Protein AF-A0A9D6V5B1-F1 (afdb_monomer)

Structure (mmCIF, N/CA/C/O backbone):
data_AF-A0A9D6V5B1-F1
#
_entry.id   AF-A0A9D6V5B1-F1
#
loop_
_atom_site.group_PDB
_atom_site.id
_atom_site.type_symbol
_atom_site.label_atom_id
_atom_site.label_alt_id
_atom_site.label_comp_id
_atom_site.label_asym_id
_atom_site.label_entity_id
_atom_site.label_seq_id
_atom_site.pdbx_PDB_ins_code
_atom_site.Cartn_x
_atom_site.Cartn_y
_atom_site.Cartn_z
_atom_site.occupancy
_atom_site.B_iso_or_equiv
_atom_site.auth_seq_id
_atom_site.auth_comp_id
_atom_site.auth_asym_id
_atom_site.auth_atom_id
_atom_site.pdbx_PDB_model_num
ATOM 1 N N . MET A 1 1 ? -5.424 -14.253 86.455 1.00 41.53 1 MET A N 1
ATOM 2 C CA . MET A 1 1 ? -6.140 -13.146 85.785 1.00 41.53 1 MET A CA 1
ATOM 3 C C . MET A 1 1 ? -5.483 -12.958 84.431 1.00 41.53 1 MET A C 1
ATOM 5 O O . MET A 1 1 ? -4.284 -13.166 84.348 1.00 41.53 1 MET A O 1
ATOM 9 N N . LEU A 1 2 ? -6.292 -12.757 83.393 1.00 42.88 2 LEU A N 1
ATOM 10 C CA . LEU A 1 2 ? -5.938 -12.905 81.980 1.00 42.88 2 LEU A CA 1
ATOM 11 C C . LEU A 1 2 ? -5.105 -11.732 81.442 1.00 42.88 2 LEU A C 1
ATOM 13 O O . LEU A 1 2 ? -5.554 -10.595 81.550 1.00 42.88 2 LEU A O 1
ATOM 17 N N . ASP A 1 3 ? -3.992 -12.032 80.770 1.00 43.97 3 ASP A N 1
ATOM 18 C CA . ASP A 1 3 ? -3.303 -11.104 79.869 1.00 43.97 3 ASP A CA 1
ATOM 19 C C . ASP A 1 3 ? -3.719 -11.431 78.425 1.00 43.97 3 ASP A C 1
ATOM 21 O O . ASP A 1 3 ? -3.344 -12.456 77.858 1.00 43.97 3 ASP A O 1
ATOM 25 N N . ASN A 1 4 ? -4.577 -10.580 77.863 1.00 41.88 4 ASN A N 1
ATOM 26 C CA . ASN A 1 4 ? -5.125 -10.681 76.512 1.00 41.88 4 ASN A CA 1
ATOM 27 C C . ASN A 1 4 ? -4.256 -9.854 75.548 1.00 41.88 4 ASN A C 1
ATOM 29 O O . ASN A 1 4 ? -4.369 -8.629 75.527 1.00 41.88 4 ASN A O 1
ATOM 33 N N . GLN A 1 5 ? -3.393 -10.503 74.761 1.00 48.22 5 GLN A N 1
ATOM 34 C CA . GLN A 1 5 ? -2.730 -9.876 73.610 1.00 48.22 5 GLN A CA 1
ATOM 35 C C . GLN A 1 5 ? -3.603 -10.061 72.354 1.00 48.22 5 GLN A C 1
ATOM 37 O O . GLN A 1 5 ? -3.963 -11.200 72.050 1.00 48.22 5 GLN A O 1
ATOM 42 N N . PRO A 1 6 ? -3.968 -8.995 71.613 1.00 50.56 6 PRO A N 1
ATOM 43 C CA . PRO A 1 6 ? -4.702 -9.142 70.362 1.00 50.56 6 PRO A CA 1
ATOM 44 C C . PRO A 1 6 ? -3.760 -9.651 69.262 1.00 50.56 6 PRO A C 1
ATOM 46 O O . PRO A 1 6 ? -2.689 -9.090 69.045 1.00 50.56 6 PRO A O 1
ATOM 49 N N . GLY A 1 7 ? -4.163 -10.732 68.591 1.00 45.03 7 GLY A N 1
ATOM 50 C CA . GLY A 1 7 ? -3.429 -11.322 67.475 1.00 45.03 7 GLY A CA 1
ATOM 51 C C . GLY A 1 7 ? -3.444 -10.435 66.229 1.00 45.03 7 GLY A C 1
ATOM 52 O O . GLY A 1 7 ? -4.485 -9.899 65.849 1.00 45.03 7 GLY A O 1
ATOM 53 N N . GLU A 1 8 ? -2.284 -10.318 65.582 1.00 51.91 8 GLU A N 1
ATOM 54 C CA . GLU A 1 8 ? -2.156 -9.837 64.207 1.00 51.91 8 GLU A CA 1
ATOM 55 C C . GLU A 1 8 ? -2.972 -10.741 63.273 1.00 51.91 8 GLU A C 1
ATOM 57 O O . GLU A 1 8 ? -2.716 -11.939 63.137 1.00 51.91 8 GLU A O 1
ATOM 62 N N . THR A 1 9 ? -3.996 -10.168 62.648 1.00 47.19 9 THR A N 1
ATOM 63 C CA . THR A 1 9 ? -4.808 -10.829 61.624 1.00 47.19 9 THR A CA 1
ATOM 64 C C . THR A 1 9 ? -3.970 -11.082 60.360 1.00 47.19 9 THR A C 1
ATOM 66 O O . THR A 1 9 ? -3.395 -10.126 59.840 1.00 47.19 9 THR A O 1
ATOM 69 N N . PRO A 1 10 ? -3.948 -12.304 59.793 1.00 50.22 10 PRO A N 1
ATOM 70 C CA . PRO A 1 10 ? -3.158 -12.655 58.601 1.00 50.22 10 PRO A CA 1
ATOM 71 C C . PRO A 1 10 ? -3.760 -12.158 57.265 1.00 50.22 10 PRO A C 1
ATOM 73 O O . PRO A 1 10 ? -3.336 -12.578 56.193 1.00 50.22 10 PRO A O 1
ATOM 76 N N . ASP A 1 11 ? -4.746 -11.262 57.315 1.00 51.34 11 ASP A N 1
ATOM 77 C CA . ASP A 1 11 ? -5.624 -10.887 56.194 1.00 51.34 11 ASP A CA 1
ATOM 78 C C . ASP A 1 11 ? -5.025 -9.837 55.229 1.00 51.34 11 ASP A C 1
ATOM 80 O O . ASP A 1 11 ? -5.626 -9.523 54.203 1.00 51.34 11 ASP A O 1
ATOM 84 N N . SER A 1 12 ? -3.862 -9.245 55.541 1.00 53.81 12 SER A N 1
ATOM 85 C CA . SER A 1 12 ? -3.312 -8.140 54.732 1.00 53.81 12 SER A CA 1
ATOM 86 C C . SER A 1 12 ? -2.488 -8.596 53.527 1.00 53.81 12 SER A C 1
ATOM 88 O O . SER A 1 12 ? -2.495 -7.907 52.515 1.00 53.81 12 SER A O 1
ATOM 90 N N . LYS A 1 13 ? -1.818 -9.758 53.597 1.00 51.75 13 LYS A N 1
ATOM 91 C CA . LYS A 1 13 ? -0.908 -10.214 52.528 1.00 51.75 13 LYS A CA 1
ATOM 92 C C . LYS A 1 13 ? -1.620 -10.699 51.265 1.00 51.75 13 LYS A C 1
ATOM 94 O O . LYS A 1 13 ? -1.087 -10.549 50.181 1.00 51.75 13 LYS A O 1
ATOM 99 N N . LEU A 1 14 ? -2.836 -11.233 51.391 1.00 53.09 14 LEU A N 1
ATOM 100 C CA . LEU A 1 14 ? -3.603 -11.745 50.245 1.00 53.09 14 LEU A CA 1
ATOM 101 C C . LEU A 1 14 ? -4.154 -10.624 49.345 1.00 53.09 14 LEU A C 1
ATOM 103 O O . LEU A 1 14 ? -4.397 -10.849 48.167 1.00 53.09 14 LEU A O 1
ATOM 107 N N . LYS A 1 15 ? -4.326 -9.408 49.883 1.00 54.44 15 LYS A N 1
ATOM 108 C CA . LYS A 1 15 ? -4.893 -8.263 49.148 1.00 54.44 15 LYS A CA 1
ATOM 109 C C . LYS A 1 15 ? -3.856 -7.477 48.349 1.00 54.44 15 LYS A C 1
ATOM 111 O O . LYS A 1 15 ? -4.253 -6.720 47.467 1.00 54.44 15 LYS A O 1
ATOM 116 N N . GLU A 1 16 ? -2.575 -7.600 48.688 1.00 55.06 16 GLU A N 1
ATOM 117 C CA . GLU A 1 16 ? -1.473 -6.954 47.962 1.00 55.06 16 GLU A CA 1
ATOM 118 C C . GLU A 1 16 ? -1.139 -7.739 46.688 1.00 55.06 16 GLU A C 1
ATOM 120 O O . GLU A 1 16 ? -1.143 -7.138 45.618 1.00 55.06 16 GLU A O 1
ATOM 125 N N . ASP A 1 17 ? -1.021 -9.072 46.773 1.00 57.88 17 ASP A N 1
ATOM 126 C CA . ASP A 1 17 ? -0.786 -9.940 45.606 1.00 57.88 17 ASP A CA 1
ATOM 127 C C . ASP A 1 17 ? -1.911 -9.826 44.550 1.00 57.88 17 ASP A C 1
ATOM 129 O O . ASP A 1 17 ? -1.635 -9.724 43.359 1.00 57.88 17 ASP A O 1
ATOM 133 N N . GLU A 1 18 ? -3.190 -9.772 44.957 1.00 58.88 18 GLU A N 1
ATOM 134 C CA . GLU A 1 18 ? -4.316 -9.574 44.018 1.00 58.88 18 GLU A CA 1
ATOM 135 C C . GLU A 1 18 ? -4.332 -8.175 43.379 1.00 58.88 18 GLU A C 1
ATOM 137 O O . GLU A 1 18 ? -4.744 -8.021 42.226 1.00 58.88 18 GLU A O 1
ATOM 142 N N . GLN A 1 19 ? -3.905 -7.140 44.110 1.00 60.06 19 GLN A N 1
ATOM 143 C CA . GLN A 1 19 ? -3.814 -5.784 43.564 1.00 60.06 19 GLN A CA 1
ATOM 144 C C . GLN A 1 19 ? -2.655 -5.661 42.581 1.00 60.06 19 GLN A C 1
ATOM 146 O O . GLN A 1 19 ? -2.828 -5.011 41.549 1.00 60.06 19 GLN A O 1
ATOM 151 N N . GLU A 1 20 ? -1.512 -6.290 42.862 1.00 63.44 20 GLU A N 1
ATOM 152 C CA . GLU A 1 20 ? -0.379 -6.376 41.939 1.00 63.44 20 GLU A CA 1
ATOM 153 C C . GLU A 1 20 ? -0.753 -7.178 40.685 1.00 63.44 20 GLU A C 1
ATOM 155 O O . GLU A 1 20 ? -0.528 -6.700 39.578 1.00 63.44 20 GLU A O 1
ATOM 160 N N . ASP A 1 21 ? -1.435 -8.318 40.807 1.00 73.25 21 ASP A N 1
ATOM 161 C CA . ASP A 1 21 ? -1.851 -9.124 39.648 1.00 73.25 21 ASP A CA 1
ATOM 162 C C . ASP A 1 21 ? -2.891 -8.390 38.775 1.00 73.25 21 ASP A C 1
ATOM 164 O O . ASP A 1 21 ? -2.767 -8.334 37.548 1.00 73.25 21 ASP A O 1
ATOM 168 N N . PHE A 1 22 ? -3.866 -7.705 39.389 1.00 70.56 22 PHE A N 1
ATOM 169 C CA . PHE A 1 22 ? -4.843 -6.892 38.656 1.00 70.56 22 PHE A CA 1
ATOM 170 C C . PHE A 1 22 ? -4.211 -5.658 38.000 1.00 70.56 22 PHE A C 1
ATOM 172 O O . PHE A 1 22 ? -4.556 -5.325 36.865 1.00 70.56 22 PHE A O 1
ATOM 179 N N . SER A 1 23 ? -3.281 -4.979 38.677 1.00 76.50 23 SER A N 1
ATOM 180 C CA . SER A 1 23 ? -2.573 -3.829 38.098 1.00 76.50 23 SER A CA 1
ATOM 181 C C . SER A 1 23 ? -1.635 -4.248 36.967 1.00 76.50 23 SER A C 1
ATOM 183 O O . SER A 1 23 ? -1.619 -3.581 35.935 1.00 76.50 23 SER A O 1
ATOM 185 N N . THR A 1 24 ? -0.976 -5.403 37.076 1.00 75.94 24 THR A N 1
ATOM 186 C CA . THR A 1 24 ? -0.129 -5.963 36.011 1.00 75.94 24 THR A CA 1
ATOM 187 C C . THR A 1 24 ? -0.957 -6.366 34.785 1.00 75.94 24 THR A C 1
ATOM 189 O O . THR A 1 24 ? -0.597 -6.044 33.651 1.00 75.94 24 THR A O 1
ATOM 192 N N . LEU A 1 25 ? -2.113 -7.012 34.983 1.00 70.06 25 LEU A N 1
ATOM 193 C CA . LEU A 1 25 ? -3.043 -7.350 33.897 1.00 70.06 25 LEU A CA 1
ATOM 194 C C . LEU A 1 25 ? -3.677 -6.102 33.261 1.00 70.06 25 LEU A C 1
ATOM 196 O O . LEU A 1 25 ? -3.891 -6.058 32.046 1.00 70.06 25 LEU A O 1
ATOM 200 N N . PHE A 1 26 ? -3.953 -5.068 34.055 1.00 72.44 26 PHE A N 1
ATOM 201 C CA . PHE A 1 26 ? -4.485 -3.798 33.568 1.00 72.44 26 PHE A CA 1
ATOM 202 C C . PHE A 1 26 ? -3.445 -2.994 32.775 1.00 72.44 26 PHE A C 1
ATOM 204 O O . PHE A 1 26 ? -3.769 -2.472 31.708 1.00 72.44 26 PHE A O 1
ATOM 211 N N . GLU A 1 27 ? -2.189 -2.943 33.224 1.00 65.75 27 GLU A N 1
ATOM 212 C CA . GLU A 1 27 ? -1.080 -2.345 32.469 1.00 65.75 27 GLU A CA 1
ATOM 213 C C . GLU A 1 27 ? -0.785 -3.113 31.178 1.00 65.75 27 GLU A C 1
ATOM 215 O O . GLU A 1 27 ? -0.569 -2.493 30.136 1.00 65.75 27 GLU A O 1
ATOM 220 N N . ALA A 1 28 ? -0.846 -4.448 31.198 1.00 61.66 28 ALA A N 1
ATOM 221 C CA . ALA A 1 28 ? -0.722 -5.264 29.991 1.00 61.66 28 ALA A CA 1
ATOM 222 C C . ALA A 1 28 ? -1.862 -4.988 28.991 1.00 61.66 28 ALA A C 1
ATOM 224 O O . ALA A 1 28 ? -1.616 -4.878 27.790 1.00 61.66 28 ALA A O 1
ATOM 225 N N . SER A 1 29 ? -3.094 -4.803 29.479 1.00 59.50 29 SER A N 1
ATOM 226 C CA . SER A 1 29 ? -4.245 -4.401 28.660 1.00 59.50 29 SER A CA 1
ATOM 227 C C . SER A 1 29 ? -4.068 -3.001 28.058 1.00 59.50 29 SER A C 1
ATOM 229 O O . SER A 1 29 ? -4.308 -2.812 26.865 1.00 59.50 29 SER A O 1
ATOM 231 N N . GLN A 1 30 ? -3.575 -2.026 28.832 1.00 55.38 30 GLN A N 1
ATOM 232 C CA . GLN A 1 30 ? -3.288 -0.685 28.310 1.00 55.38 30 GLN A CA 1
ATOM 233 C C . GLN A 1 30 ? -2.153 -0.682 27.280 1.00 55.38 30 GLN A C 1
ATOM 235 O O . GLN A 1 30 ? -2.270 -0.006 26.262 1.00 55.38 30 GLN A O 1
ATOM 240 N N . ASN A 1 31 ? -1.094 -1.470 27.484 1.00 51.44 31 ASN A N 1
ATOM 241 C CA . ASN A 1 31 ? 0.010 -1.571 26.523 1.00 51.44 31 ASN A CA 1
ATOM 242 C C . ASN A 1 31 ? -0.412 -2.219 25.195 1.00 51.44 31 ASN A C 1
ATOM 244 O O . ASN A 1 31 ? 0.118 -1.860 24.148 1.00 51.44 31 ASN A O 1
ATOM 248 N N . LEU A 1 32 ? -1.383 -3.139 25.213 1.00 50.66 32 LEU A N 1
ATOM 249 C CA . LEU A 1 32 ? -1.976 -3.693 23.989 1.00 50.66 32 LEU A CA 1
ATOM 250 C C . LEU A 1 32 ? -2.847 -2.660 23.249 1.00 50.66 32 LEU A C 1
ATOM 252 O O . LEU A 1 32 ? -2.900 -2.667 22.019 1.00 50.66 32 LEU A O 1
ATOM 256 N N . GLN A 1 33 ? -3.503 -1.752 23.980 1.00 48.88 33 GLN A N 1
ATOM 257 C CA . GLN A 1 33 ? -4.325 -0.678 23.404 1.00 48.88 33 GLN A CA 1
ATOM 258 C C . GLN A 1 33 ? -3.496 0.482 22.837 1.00 48.88 33 GLN A C 1
ATOM 260 O O . GLN A 1 33 ? -3.961 1.190 21.944 1.00 48.88 33 GLN A O 1
ATOM 265 N N . ASP A 1 34 ? -2.257 0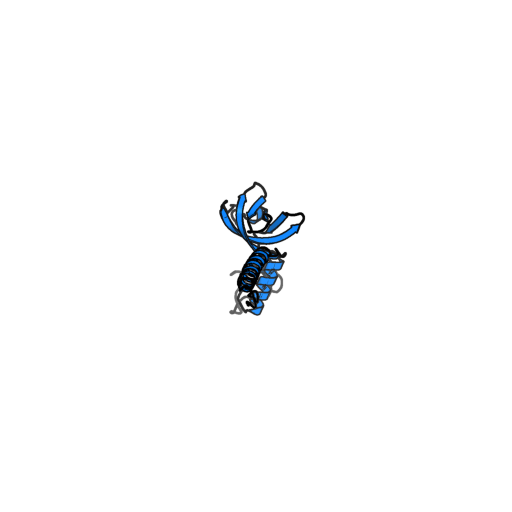.645 23.295 1.00 44.50 34 ASP A N 1
ATOM 266 C CA . ASP A 1 34 ? -1.310 1.655 22.821 1.00 44.50 34 ASP A CA 1
ATOM 267 C C . ASP A 1 34 ? -0.453 1.126 21.657 1.00 44.50 34 ASP A C 1
ATOM 269 O O . ASP A 1 34 ? 0.757 1.363 21.567 1.00 44.50 34 ASP A O 1
ATOM 273 N N . THR A 1 35 ? -1.087 0.443 20.696 1.00 50.47 35 THR A N 1
ATOM 274 C CA . THR A 1 35 ? -0.503 0.311 19.357 1.00 50.47 35 THR A CA 1
ATOM 275 C C . THR A 1 35 ? -0.488 1.713 18.758 1.00 50.47 35 THR A C 1
ATOM 277 O O . THR A 1 35 ? -1.406 2.113 18.045 1.00 50.47 35 THR A O 1
ATOM 280 N N . ARG A 1 36 ? 0.512 2.524 19.128 1.00 55.44 36 ARG A N 1
ATOM 281 C CA . ARG A 1 36 ? 0.699 3.871 18.598 1.00 55.44 36 ARG A CA 1
ATOM 282 C C . ARG A 1 36 ? 0.781 3.731 17.096 1.00 55.44 36 ARG A C 1
ATOM 284 O O . ARG A 1 36 ? 1.789 3.271 16.567 1.00 55.44 36 ARG A O 1
ATOM 291 N N . ILE A 1 37 ? -0.302 4.121 16.441 1.00 63.06 37 ILE A N 1
ATOM 292 C CA . ILE A 1 37 ? -0.429 4.191 14.996 1.00 63.06 37 ILE A CA 1
ATOM 293 C C . ILE A 1 37 ? 0.592 5.229 14.532 1.00 63.06 37 ILE A C 1
ATOM 295 O O . ILE A 1 37 ? 0.350 6.438 14.535 1.00 63.06 37 ILE A O 1
ATOM 299 N N . GLN A 1 38 ? 1.796 4.747 14.243 1.00 65.25 38 GLN A N 1
ATOM 300 C CA . GLN A 1 38 ? 2.897 5.540 13.733 1.00 65.25 38 GLN A CA 1
ATOM 301 C C . GLN A 1 38 ? 2.675 5.754 12.239 1.00 65.25 38 GLN A C 1
ATOM 303 O O . GLN A 1 38 ? 2.179 4.871 11.535 1.00 65.25 38 GLN A O 1
ATOM 308 N N . ARG A 1 39 ? 3.037 6.942 11.744 1.00 67.75 39 ARG A N 1
ATOM 309 C CA . ARG A 1 39 ? 3.031 7.187 10.298 1.00 67.75 39 ARG A CA 1
ATOM 310 C C . ARG A 1 39 ? 3.938 6.179 9.600 1.00 67.75 39 ARG A C 1
ATOM 312 O O . ARG A 1 39 ? 4.918 5.722 10.183 1.00 67.75 39 ARG A O 1
ATOM 319 N N . ASP A 1 40 ? 3.557 5.828 8.381 1.00 67.81 40 ASP A N 1
ATOM 320 C CA . ASP A 1 40 ? 4.229 4.872 7.503 1.00 67.81 40 ASP A CA 1
ATOM 321 C C . ASP A 1 40 ? 4.291 3.429 8.029 1.00 67.81 40 ASP A C 1
ATOM 323 O O . ASP A 1 40 ? 4.871 2.555 7.388 1.00 67.81 40 ASP A O 1
ATOM 327 N N . SER A 1 41 ? 3.629 3.134 9.152 1.00 72.25 41 SER A N 1
ATOM 328 C CA . SER A 1 41 ? 3.498 1.763 9.641 1.00 72.25 41 SER A CA 1
ATOM 329 C C . SER A 1 41 ? 2.451 0.991 8.845 1.00 72.25 41 SER A C 1
ATOM 331 O O . SER A 1 41 ? 1.401 1.533 8.484 1.00 72.25 41 SER A O 1
ATOM 333 N N . LYS A 1 42 ? 2.741 -0.289 8.590 1.00 80.81 42 LYS A N 1
ATOM 334 C CA . LYS A 1 42 ? 1.783 -1.247 8.033 1.00 80.81 42 LYS A CA 1
ATOM 335 C C . LYS A 1 42 ? 0.826 -1.690 9.137 1.00 80.81 42 LYS A C 1
ATOM 337 O O . LYS A 1 42 ? 1.275 -2.100 10.204 1.00 80.81 42 LYS A O 1
ATOM 342 N N . ILE A 1 43 ? -0.469 -1.628 8.864 1.00 82.62 43 ILE A N 1
ATOM 343 C CA . ILE A 1 43 ? -1.541 -2.022 9.775 1.00 82.62 43 ILE A CA 1
ATOM 344 C C . ILE A 1 43 ? -2.475 -2.982 9.046 1.00 82.62 43 ILE A C 1
ATOM 346 O O . ILE A 1 43 ? -2.723 -2.835 7.849 1.00 82.62 43 ILE A O 1
ATOM 350 N N . GLU A 1 44 ? -2.973 -3.977 9.766 1.00 84.69 44 GLU A N 1
ATOM 351 C CA . GLU A 1 44 ? -4.013 -4.879 9.283 1.00 84.69 44 GLU A CA 1
ATOM 352 C C . GLU A 1 44 ? -5.358 -4.445 9.853 1.00 84.69 44 GLU A C 1
ATOM 354 O O . GLU A 1 44 ? -5.461 -4.087 11.025 1.00 84.69 44 GLU A O 1
ATOM 359 N N . GLY A 1 45 ? -6.382 -4.454 9.010 1.00 87.94 45 GLY A N 1
ATOM 360 C CA . GLY A 1 45 ? -7.727 -4.089 9.412 1.00 87.94 45 GLY A CA 1
ATOM 361 C C . GLY A 1 45 ? -8.789 -4.784 8.579 1.00 87.94 45 GLY A C 1
ATOM 362 O O . GLY A 1 45 ? -8.498 -5.395 7.554 1.00 87.94 45 GLY A O 1
ATOM 363 N N . THR A 1 46 ? -10.033 -4.701 9.030 1.00 89.12 46 THR A N 1
ATOM 364 C CA . THR A 1 46 ? -11.189 -5.319 8.378 1.00 89.12 46 THR A CA 1
ATOM 365 C C . THR A 1 46 ? -12.054 -4.250 7.735 1.00 89.12 46 THR A C 1
ATOM 367 O O . THR A 1 46 ? -12.375 -3.242 8.361 1.00 89.12 46 THR A O 1
ATOM 370 N N . VAL A 1 47 ? -12.456 -4.450 6.483 1.00 90.44 47 VAL A N 1
ATOM 371 C CA . VAL A 1 47 ? -13.325 -3.505 5.774 1.00 90.44 47 VAL A CA 1
ATOM 372 C C . VAL A 1 47 ? -14.699 -3.479 6.443 1.00 90.44 47 VAL A C 1
ATOM 374 O O . VAL A 1 47 ? -15.430 -4.465 6.397 1.00 90.44 47 VAL A O 1
ATOM 377 N N . VAL A 1 48 ? -15.080 -2.345 7.029 1.00 90.75 48 VAL A N 1
ATOM 378 C CA . VAL A 1 48 ? -16.393 -2.171 7.67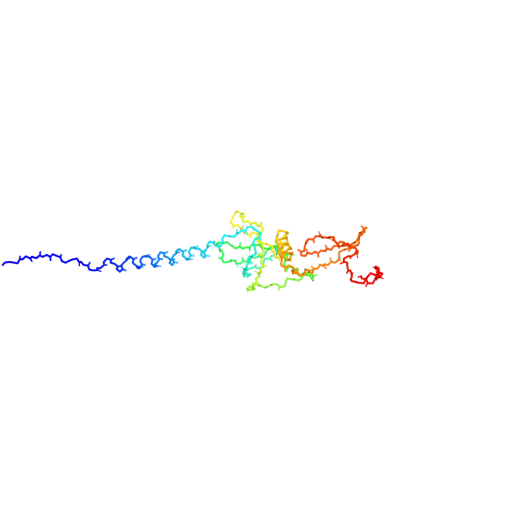5 1.00 90.75 48 VAL A CA 1
ATOM 379 C C . VAL A 1 48 ? -17.432 -1.600 6.719 1.00 90.75 48 VAL A C 1
ATOM 381 O O . VAL A 1 48 ? -18.608 -1.951 6.796 1.00 90.75 48 VAL A O 1
ATOM 384 N N . SER A 1 49 ? -17.015 -0.741 5.789 1.00 89.81 49 SER A N 1
ATOM 385 C CA . SER A 1 49 ? -17.920 -0.109 4.833 1.00 89.81 49 SER A CA 1
ATOM 386 C C . SER A 1 49 ? -17.184 0.340 3.576 1.00 89.81 49 SER A C 1
ATOM 388 O O . SER A 1 49 ? -16.046 0.802 3.634 1.00 89.81 49 SER A O 1
ATOM 390 N N . ILE A 1 50 ? -17.849 0.228 2.427 1.00 88.81 50 ILE A N 1
ATOM 391 C CA . ILE A 1 50 ? -17.334 0.657 1.124 1.00 88.81 50 ILE A CA 1
ATOM 392 C C . ILE A 1 50 ? -18.272 1.741 0.590 1.00 88.81 50 ILE A C 1
ATOM 394 O O . ILE A 1 50 ? -19.402 1.458 0.192 1.00 88.81 50 ILE A O 1
ATOM 398 N N . GLY A 1 51 ? -17.800 2.984 0.579 1.00 87.25 51 GLY A N 1
ATOM 399 C CA . GLY A 1 51 ? -18.485 4.122 -0.024 1.00 87.25 51 GLY A CA 1
ATOM 400 C C . GLY A 1 51 ? -18.193 4.285 -1.520 1.00 87.25 51 GLY A C 1
ATOM 401 O O . GLY A 1 51 ? -17.568 3.444 -2.177 1.00 87.25 51 GLY A O 1
ATOM 402 N N . SER A 1 52 ? -18.659 5.404 -2.081 1.00 84.12 52 SER A N 1
ATOM 403 C CA . SER A 1 52 ? -18.397 5.788 -3.475 1.00 84.12 52 SER A CA 1
ATOM 404 C C . SER A 1 52 ? -16.950 6.228 -3.698 1.00 84.12 52 SER A C 1
ATOM 406 O O . SER A 1 52 ? -16.351 5.821 -4.685 1.00 84.12 52 SER A O 1
ATOM 408 N N . GLU A 1 53 ? -16.388 7.005 -2.770 1.00 84.56 53 GLU A N 1
ATOM 409 C CA . GLU A 1 53 ? -15.019 7.544 -2.862 1.00 84.56 53 GLU A CA 1
ATOM 410 C C . GLU A 1 53 ? -14.081 6.984 -1.784 1.00 84.56 53 GLU A C 1
ATOM 412 O O . GLU A 1 53 ? -12.882 6.847 -2.017 1.00 84.56 53 GLU A O 1
ATOM 417 N N . TRP A 1 54 ? -14.628 6.601 -0.628 1.00 87.06 54 TRP A N 1
ATOM 418 C CA . TRP A 1 54 ? -13.865 6.180 0.547 1.00 87.06 54 TRP A CA 1
ATOM 419 C C . TRP A 1 54 ? -14.275 4.788 1.015 1.00 87.06 54 TRP A C 1
ATOM 421 O O . TRP A 1 54 ? -15.453 4.431 0.979 1.00 87.06 54 TRP A O 1
ATOM 431 N N . VAL A 1 55 ? -13.301 4.016 1.478 1.00 88.44 55 VAL A N 1
ATOM 432 C CA . VAL A 1 55 ? -13.473 2.717 2.126 1.00 88.44 55 VAL A CA 1
ATOM 433 C C . VAL A 1 55 ? -13.029 2.843 3.573 1.00 88.44 55 VAL A C 1
ATOM 435 O O . VAL A 1 55 ? -11.917 3.291 3.842 1.00 88.44 55 VAL A O 1
ATOM 438 N N . PHE A 1 56 ? -13.903 2.449 4.491 1.00 89.75 56 PHE A N 1
ATOM 439 C CA . PHE A 1 56 ? -13.647 2.474 5.922 1.00 89.75 56 PHE A CA 1
ATOM 440 C C . PHE A 1 56 ? -13.177 1.099 6.383 1.00 89.75 56 PHE A C 1
ATOM 442 O O . PHE A 1 56 ? -13.774 0.070 6.044 1.00 89.75 56 PHE A O 1
ATOM 449 N N . VAL A 1 57 ? -12.099 1.091 7.154 1.00 89.31 57 VAL A N 1
ATOM 450 C CA . VAL A 1 57 ? -11.421 -0.102 7.647 1.00 89.31 57 VAL A CA 1
ATOM 451 C C . VAL A 1 57 ? -11.254 0.023 9.154 1.00 89.31 57 VAL A C 1
ATOM 453 O O . VAL A 1 57 ? -10.665 0.985 9.645 1.00 89.31 57 VAL A O 1
ATOM 456 N N . ASP A 1 58 ? -11.752 -0.963 9.889 1.00 88.69 58 ASP A N 1
ATOM 457 C CA . ASP A 1 58 ? -11.479 -1.096 11.313 1.00 88.69 58 ASP A CA 1
ATOM 458 C C . ASP A 1 58 ? -10.089 -1.699 11.509 1.00 88.69 58 ASP A C 1
ATOM 460 O O . ASP A 1 58 ? -9.800 -2.798 11.045 1.00 88.69 58 ASP A O 1
ATOM 464 N N . ILE A 1 59 ? -9.228 -0.960 12.194 1.00 84.56 59 ILE A N 1
ATOM 465 C CA . ILE A 1 59 ? -7.836 -1.320 12.467 1.00 84.56 59 ILE A CA 1
ATOM 466 C C . ILE A 1 59 ? -7.605 -1.698 13.939 1.00 84.56 59 ILE A C 1
ATOM 468 O O . ILE A 1 59 ? -6.469 -1.689 14.409 1.00 84.56 59 ILE A O 1
ATOM 472 N N . GLY A 1 60 ? -8.674 -1.970 14.698 1.00 76.88 60 GLY A N 1
ATOM 473 C CA . GLY A 1 60 ? -8.599 -2.316 16.122 1.00 76.88 60 GLY A CA 1
ATOM 474 C C . GLY A 1 60 ? -8.214 -1.141 17.029 1.00 76.88 60 GLY A C 1
ATOM 475 O O . GLY A 1 60 ? -7.909 -1.333 18.205 1.00 76.88 60 GLY A O 1
ATOM 476 N N . GLY A 1 61 ? -8.202 0.077 16.481 1.00 74.50 61 GLY A N 1
ATOM 477 C CA . GLY A 1 61 ? -7.916 1.313 17.198 1.00 74.50 61 GLY A CA 1
ATOM 478 C C . GLY A 1 61 ? -9.182 2.040 17.652 1.00 74.50 61 GLY A C 1
ATOM 479 O O . GLY A 1 61 ? -10.307 1.609 17.434 1.00 74.50 61 GLY A O 1
ATOM 480 N N . LYS A 1 62 ? -9.001 3.219 18.256 1.00 74.12 62 LYS A N 1
ATOM 481 C CA . LYS A 1 62 ? -10.113 4.088 18.691 1.00 74.12 62 LYS A CA 1
ATOM 482 C C . LYS A 1 62 ? -10.843 4.782 17.528 1.00 74.12 62 LYS A C 1
ATOM 484 O O . LYS A 1 62 ? -11.859 5.439 17.739 1.00 74.12 62 LYS A O 1
ATOM 489 N N . THR A 1 63 ? -10.278 4.690 16.331 1.00 78.88 63 THR A N 1
ATOM 490 C CA . THR A 1 63 ? -10.661 5.442 15.142 1.00 78.88 63 THR A CA 1
ATOM 491 C C . THR A 1 63 ? -10.555 4.526 13.933 1.00 78.88 63 THR A C 1
ATOM 493 O O . THR A 1 63 ? -9.587 3.776 13.810 1.00 78.88 63 THR A O 1
ATOM 496 N N . GLU A 1 64 ? -11.531 4.621 13.037 1.00 84.31 64 GLU A N 1
ATOM 497 C CA . GLU A 1 64 ? -11.532 3.908 11.764 1.00 84.31 64 GLU A CA 1
ATOM 498 C C . GLU A 1 64 ? -10.527 4.524 10.780 1.00 84.31 64 GLU A C 1
ATOM 500 O O . GLU A 1 64 ? -10.298 5.737 10.743 1.00 84.31 64 GLU A O 1
ATOM 505 N N . GLY A 1 65 ? -9.920 3.671 9.964 1.00 87.25 65 GLY A N 1
ATOM 506 C CA . GLY A 1 65 ? -9.081 4.083 8.854 1.00 87.25 65 GLY A CA 1
ATOM 507 C C . GLY A 1 65 ? -9.902 4.342 7.597 1.00 87.25 65 GLY A C 1
ATOM 508 O O . GLY A 1 65 ? -10.754 3.537 7.238 1.00 87.25 65 GLY A O 1
ATOM 509 N N . ALA A 1 66 ? -9.623 5.434 6.895 1.00 88.25 66 ALA A N 1
ATOM 510 C CA . ALA A 1 66 ? -10.201 5.744 5.595 1.00 88.25 66 ALA A CA 1
ATOM 511 C C . ALA A 1 66 ? -9.167 5.499 4.491 1.00 88.25 66 ALA A C 1
ATOM 513 O O . ALA A 1 66 ? -8.057 6.026 4.553 1.00 88.25 66 ALA A O 1
ATOM 514 N N . ILE A 1 67 ? -9.535 4.728 3.470 1.00 87.94 67 ILE A N 1
ATOM 515 C CA . ILE A 1 67 ? -8.734 4.472 2.268 1.00 87.94 67 ILE A CA 1
ATOM 516 C C . ILE A 1 67 ? -9.488 5.011 1.055 1.00 87.94 67 ILE A C 1
ATOM 518 O O . ILE A 1 67 ? -10.691 4.788 0.918 1.00 87.94 67 ILE A O 1
ATOM 522 N N . ALA A 1 68 ? -8.796 5.697 0.146 1.00 86.38 68 ALA A N 1
ATOM 523 C CA . ALA A 1 68 ? -9.393 6.107 -1.120 1.00 86.38 68 ALA A CA 1
ATOM 524 C C . ALA A 1 68 ? -9.730 4.870 -1.967 1.00 86.38 68 ALA A C 1
ATOM 526 O O . ALA A 1 68 ? -8.871 4.024 -2.225 1.00 86.38 68 ALA A O 1
ATOM 527 N N . ARG A 1 69 ? -10.976 4.770 -2.440 1.00 84.38 69 ARG A N 1
ATOM 528 C CA . ARG A 1 69 ? -11.460 3.624 -3.228 1.00 84.38 69 ARG A CA 1
ATOM 529 C C . ARG A 1 69 ? -10.584 3.354 -4.451 1.00 84.38 69 ARG A C 1
ATOM 531 O O . ARG A 1 69 ? -10.340 2.200 -4.781 1.00 84.38 69 ARG A O 1
ATOM 538 N N . GLU A 1 70 ? -10.089 4.411 -5.086 1.00 79.81 70 GLU A N 1
ATOM 539 C CA . GLU A 1 70 ? -9.212 4.369 -6.263 1.00 79.81 70 GLU A CA 1
ATOM 540 C C . GLU A 1 70 ? -7.898 3.612 -6.022 1.00 79.81 70 GLU A C 1
ATOM 542 O O . GLU A 1 70 ? -7.292 3.085 -6.957 1.00 79.81 70 GLU A O 1
ATOM 547 N N . GLU A 1 71 ? -7.438 3.530 -4.774 1.00 76.19 71 GLU A N 1
ATOM 548 C CA . GLU A 1 71 ? -6.232 2.780 -4.428 1.00 76.19 71 GLU A CA 1
ATOM 549 C C . GLU A 1 71 ? -6.463 1.278 -4.308 1.00 76.19 71 GLU A C 1
ATOM 551 O O . GLU A 1 71 ? -5.506 0.513 -4.403 1.00 76.19 71 GLU A O 1
ATOM 556 N N . LEU A 1 72 ? -7.718 0.876 -4.123 1.00 77.06 72 LEU A N 1
ATOM 557 C CA . LEU A 1 72 ? -8.153 -0.505 -3.922 1.00 77.06 72 LEU A CA 1
ATOM 558 C C . LEU A 1 72 ? -8.680 -1.140 -5.215 1.00 77.06 72 LEU A C 1
ATOM 560 O O . LEU A 1 72 ? -9.107 -2.295 -5.212 1.00 77.06 72 LEU A O 1
ATOM 564 N N . LEU A 1 73 ? -8.667 -0.381 -6.313 1.00 77.56 73 LEU A N 1
ATOM 565 C CA . LEU A 1 73 ? -8.962 -0.886 -7.645 1.00 77.56 73 LEU A CA 1
ATOM 566 C C . LEU A 1 73 ? -7.763 -1.680 -8.165 1.00 77.56 73 LEU A C 1
ATOM 568 O O . LEU A 1 73 ? -6.622 -1.210 -8.128 1.00 77.56 73 LEU A O 1
ATOM 572 N N . ASP A 1 74 ? -8.031 -2.872 -8.687 1.00 70.00 74 ASP A N 1
ATOM 573 C CA . ASP A 1 74 ? -7.024 -3.662 -9.391 1.00 70.00 74 ASP A CA 1
ATOM 574 C C . ASP A 1 74 ? -6.718 -3.052 -10.778 1.00 70.00 74 ASP A C 1
ATOM 576 O O . ASP A 1 74 ? -7.385 -2.124 -11.241 1.00 70.00 74 ASP A O 1
ATOM 580 N N . LYS A 1 75 ? -5.728 -3.592 -11.497 1.00 65.44 75 LYS A N 1
ATOM 581 C CA . LYS A 1 75 ? -5.339 -3.192 -12.863 1.00 65.44 75 LYS A CA 1
ATOM 582 C C . LY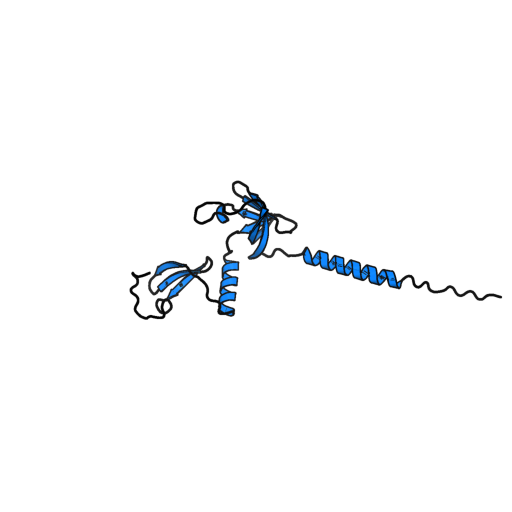S A 1 75 ? -6.497 -3.224 -13.867 1.00 65.44 75 LYS A C 1
ATOM 584 O O . LYS A 1 75 ? -6.422 -2.552 -14.891 1.00 65.44 75 LYS A O 1
ATOM 589 N N . ALA A 1 76 ? -7.546 -3.996 -13.581 1.00 65.06 76 ALA A N 1
ATOM 590 C CA . ALA A 1 76 ? -8.769 -4.073 -14.377 1.00 65.06 76 ALA A CA 1
ATOM 591 C C . ALA A 1 76 ? -9.815 -2.990 -14.031 1.00 65.06 76 ALA A C 1
ATOM 593 O O . ALA A 1 76 ? -10.843 -2.916 -14.694 1.00 65.06 76 ALA A O 1
ATOM 594 N N . GLY A 1 77 ? -9.574 -2.157 -13.012 1.00 68.44 77 GLY A N 1
ATOM 595 C CA . GLY A 1 77 ? -10.529 -1.155 -12.525 1.00 68.44 77 GLY A CA 1
ATOM 596 C C . GLY A 1 77 ? -11.625 -1.721 -11.618 1.00 68.44 77 GLY A C 1
ATOM 597 O O . GLY A 1 77 ? -12.548 -0.996 -11.256 1.00 68.44 77 GLY A O 1
ATOM 598 N N . GLU A 1 78 ? -11.524 -2.994 -11.238 1.00 73.62 78 GLU A N 1
ATOM 599 C CA . GLU A 1 78 ? -12.481 -3.668 -10.364 1.00 73.62 78 GLU A CA 1
ATOM 600 C C . GLU A 1 78 ? -12.027 -3.602 -8.904 1.00 73.62 78 GLU A C 1
ATOM 602 O O . GLU A 1 78 ? -10.841 -3.746 -8.592 1.00 73.62 78 GLU A O 1
ATOM 607 N N . LEU A 1 79 ? -12.981 -3.396 -7.995 1.00 76.19 79 LEU A N 1
ATOM 608 C CA . LEU A 1 79 ? -12.721 -3.411 -6.559 1.00 76.19 79 LEU A CA 1
ATOM 609 C C . LEU A 1 79 ? -12.645 -4.872 -6.091 1.00 76.19 79 LEU A C 1
ATOM 611 O O . LEU A 1 79 ? -13.664 -5.556 -6.015 1.00 76.19 79 LEU A O 1
ATOM 615 N N . ALA A 1 80 ? -11.441 -5.350 -5.778 1.00 72.38 80 ALA A N 1
ATOM 616 C CA . ALA A 1 80 ? -11.214 -6.747 -5.396 1.00 72.38 80 ALA A CA 1
ATOM 617 C C . ALA A 1 80 ? -11.621 -7.078 -3.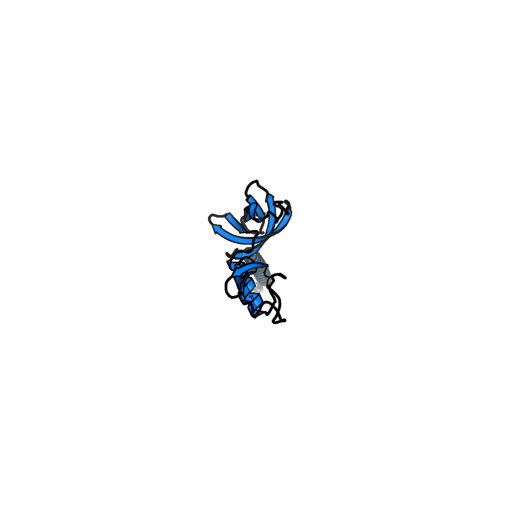944 1.00 72.38 80 ALA A C 1
ATOM 619 O O . ALA A 1 80 ? -11.516 -8.231 -3.533 1.00 72.38 80 ALA A O 1
ATOM 620 N N . ILE A 1 81 ? -12.079 -6.084 -3.176 1.00 78.88 81 ILE A N 1
ATOM 621 C CA . ILE A 1 81 ? -12.396 -6.203 -1.748 1.00 78.88 81 ILE A CA 1
ATOM 622 C C . ILE A 1 81 ? -13.897 -6.094 -1.471 1.00 78.88 81 ILE A C 1
ATOM 624 O O . ILE A 1 81 ? -14.631 -5.375 -2.157 1.00 78.88 81 ILE A O 1
ATOM 628 N N . LYS A 1 82 ? -14.352 -6.774 -0.421 1.00 84.12 82 LYS A N 1
ATOM 629 C CA . LYS A 1 82 ? -15.724 -6.714 0.090 1.00 84.12 82 LYS A CA 1
ATOM 630 C C . LYS A 1 82 ? -15.742 -6.294 1.555 1.00 84.12 82 LYS A C 1
ATOM 632 O O . LYS A 1 82 ? -14.741 -6.358 2.261 1.00 84.12 82 LYS A O 1
ATOM 637 N N . VAL A 1 83 ? -16.914 -5.861 2.017 1.00 89.38 83 VAL A N 1
ATOM 638 C CA . VAL A 1 83 ? -17.149 -5.621 3.447 1.00 89.38 83 VAL A CA 1
ATOM 639 C C . VAL A 1 83 ? -16.949 -6.936 4.204 1.00 89.38 83 VAL A C 1
ATOM 641 O O . VAL A 1 83 ? -17.531 -7.954 3.829 1.00 89.38 83 VAL A O 1
ATOM 644 N N . GLY A 1 84 ? -16.131 -6.903 5.252 1.00 86.88 84 GLY A N 1
ATOM 645 C CA . GLY A 1 84 ? -15.719 -8.058 6.045 1.00 86.88 84 GLY A CA 1
ATOM 646 C C . GLY A 1 84 ? -14.368 -8.661 5.651 1.00 86.88 84 GLY A C 1
ATOM 647 O O . GLY A 1 84 ? -13.871 -9.509 6.389 1.00 86.88 84 GLY A O 1
ATOM 648 N N . ASP A 1 85 ? -13.755 -8.233 4.544 1.00 84.75 85 ASP A N 1
ATOM 649 C CA . ASP A 1 85 ? -12.427 -8.720 4.163 1.00 84.75 85 ASP A CA 1
ATOM 650 C C . ASP A 1 85 ? -11.327 -8.057 5.000 1.00 84.75 85 ASP A C 1
ATOM 652 O O . ASP A 1 85 ? -11.398 -6.870 5.333 1.00 84.75 85 ASP A O 1
ATOM 656 N N . ALA A 1 86 ? -10.283 -8.828 5.305 1.00 82.69 86 ALA A N 1
ATOM 657 C CA . ALA A 1 86 ? -9.070 -8.318 5.928 1.00 82.69 86 ALA A CA 1
ATOM 658 C C . ALA A 1 86 ? -8.150 -7.698 4.867 1.00 82.69 86 ALA A C 1
ATOM 660 O O . ALA A 1 86 ? -7.851 -8.316 3.843 1.00 82.69 86 ALA A O 1
ATOM 661 N N . ILE A 1 87 ? -7.672 -6.485 5.127 1.00 83.75 87 ILE A N 1
ATOM 662 C CA . ILE A 1 87 ? -6.760 -5.739 4.269 1.00 83.75 87 ILE A CA 1
ATOM 663 C C . ILE A 1 87 ? -5.584 -5.200 5.080 1.00 83.75 87 ILE A C 1
ATOM 665 O O . ILE A 1 87 ? -5.738 -4.711 6.198 1.00 83.75 87 ILE A O 1
ATOM 669 N N . SER A 1 88 ? -4.388 -5.262 4.497 1.00 82.31 88 SER A N 1
ATOM 670 C CA . SER A 1 88 ? -3.241 -4.518 5.009 1.00 82.31 88 SER A CA 1
ATOM 671 C C . SER A 1 88 ? -3.150 -3.151 4.336 1.00 82.31 88 SER A C 1
ATOM 673 O O . SER A 1 88 ? -3.140 -3.072 3.109 1.00 82.31 88 SER A O 1
ATOM 675 N N . ALA A 1 89 ? -3.006 -2.091 5.122 1.00 84.44 89 ALA A N 1
ATOM 676 C CA . ALA A 1 89 ? -2.844 -0.727 4.634 1.00 84.44 89 ALA A CA 1
ATOM 677 C C . ALA A 1 89 ? -1.755 0.020 5.418 1.00 84.44 89 ALA A C 1
ATOM 679 O O . ALA A 1 89 ? -1.348 -0.393 6.503 1.00 84.44 89 ALA A O 1
ATOM 680 N N . TYR A 1 90 ? -1.265 1.122 4.861 1.00 82.88 90 TYR A N 1
ATOM 681 C CA . TYR A 1 90 ? -0.208 1.937 5.458 1.00 82.88 90 TYR A CA 1
ATOM 682 C C . TYR A 1 90 ? -0.752 3.263 5.976 1.00 82.88 90 TYR A C 1
ATOM 684 O O . TYR A 1 90 ? -1.567 3.905 5.315 1.00 82.88 90 TYR A O 1
ATOM 692 N N . VAL A 1 91 ? -0.271 3.708 7.135 1.00 83.06 91 VAL A N 1
ATOM 693 C CA . VAL A 1 91 ? -0.697 4.975 7.746 1.00 83.06 91 VAL A CA 1
ATOM 694 C C . VAL A 1 91 ? -0.066 6.163 7.030 1.00 83.06 91 VAL A C 1
ATOM 696 O O . VAL A 1 91 ? 1.120 6.435 7.189 1.00 83.06 91 VAL A O 1
ATOM 699 N N . VAL A 1 92 ? -0.866 6.945 6.313 1.00 80.75 92 VAL A N 1
ATOM 700 C CA . VAL A 1 92 ? -0.410 8.182 5.657 1.00 80.75 92 VAL A CA 1
ATOM 701 C C . VAL A 1 92 ? -0.516 9.372 6.608 1.00 80.75 92 VAL A C 1
ATOM 703 O O . VAL A 1 92 ? 0.376 10.221 6.692 1.00 80.75 92 VAL A O 1
ATOM 706 N N . SER A 1 93 ? -1.624 9.470 7.343 1.00 79.44 93 SER A N 1
ATOM 707 C CA . SER A 1 93 ? -1.861 10.587 8.256 1.00 79.44 93 SER A CA 1
ATOM 708 C C . SER A 1 93 ? -2.802 10.220 9.388 1.00 79.44 93 SER A C 1
ATOM 710 O O . SER A 1 93 ? -3.726 9.443 9.208 1.00 79.44 93 SER A O 1
ATOM 712 N N . THR A 1 94 ? -2.590 10.841 10.543 1.00 76.81 94 THR A N 1
ATOM 713 C CA . THR A 1 94 ? -3.398 10.676 11.760 1.00 76.81 94 THR A CA 1
ATOM 714 C C . THR A 1 94 ? -3.848 12.051 12.261 1.00 76.81 94 THR A C 1
ATOM 716 O O . THR A 1 94 ? -3.496 12.493 13.355 1.00 76.81 94 THR A O 1
ATOM 719 N N . LYS A 1 95 ? -4.533 12.817 11.403 1.00 75.56 95 LYS A N 1
ATOM 720 C CA . LYS A 1 95 ? -4.953 14.194 11.711 1.00 75.56 95 LYS A CA 1
ATOM 721 C C . LYS A 1 95 ? -6.421 14.225 12.127 1.00 75.56 95 LYS A C 1
ATOM 723 O O . LYS A 1 95 ? -7.240 13.525 11.558 1.00 75.56 95 LYS A O 1
ATOM 728 N N . ALA A 1 96 ? -6.741 15.091 13.091 1.00 67.44 96 ALA A N 1
ATOM 729 C CA . ALA A 1 96 ? -8.115 15.454 13.459 1.00 67.44 96 ALA A CA 1
ATOM 730 C C . ALA A 1 96 ? -9.049 14.292 13.868 1.00 67.44 96 ALA A C 1
ATOM 732 O O . ALA A 1 96 ? -10.262 14.439 13.800 1.00 67.44 96 ALA A O 1
ATOM 733 N N . GLY A 1 97 ? -8.501 13.170 14.348 1.00 70.12 97 GLY A N 1
ATOM 734 C CA . GLY A 1 97 ? -9.317 12.018 14.740 1.00 70.12 97 GLY A CA 1
ATOM 735 C C . GLY A 1 97 ? -9.795 11.172 13.562 1.00 70.12 97 GLY A C 1
ATOM 736 O O . GLY A 1 97 ? -10.720 10.393 13.740 1.00 70.12 97 GLY A O 1
ATOM 737 N N . GLU A 1 98 ? -9.155 11.304 12.399 1.00 77.44 98 GLU A N 1
ATOM 738 C CA . GLU A 1 98 ? -9.308 10.421 11.245 1.00 77.44 98 GLU A CA 1
ATOM 739 C C . GLU A 1 98 ? -7.935 9.851 10.868 1.00 77.44 98 GLU A C 1
ATOM 741 O O . GLU A 1 98 ? -6.899 10.528 10.963 1.00 77.44 98 GLU A O 1
ATOM 746 N N . ILE A 1 99 ? -7.911 8.584 10.459 1.00 83.75 99 ILE A N 1
ATOM 747 C CA . ILE A 1 99 ? -6.686 7.901 10.049 1.00 83.75 99 ILE A CA 1
ATOM 748 C C . ILE A 1 99 ? -6.763 7.694 8.546 1.00 83.75 99 ILE A C 1
ATOM 750 O O . ILE A 1 99 ? -7.549 6.892 8.060 1.00 83.75 99 ILE A O 1
ATOM 754 N N . LEU A 1 100 ? -5.942 8.427 7.802 1.00 85.06 100 LEU A N 1
ATOM 755 C CA . LEU A 1 100 ? -5.814 8.226 6.369 1.00 85.06 100 LEU A CA 1
ATOM 756 C C . LEU A 1 100 ? -4.866 7.057 6.125 1.00 85.06 100 LEU A C 1
ATOM 758 O O . LEU A 1 100 ? -3.691 7.102 6.509 1.00 85.06 100 LEU A O 1
ATOM 762 N N . LEU A 1 101 ? -5.391 6.034 5.474 1.00 85.00 101 LEU A N 1
ATOM 763 C CA . LEU A 1 101 ? -4.697 4.819 5.109 1.00 85.00 101 LEU A CA 1
ATOM 764 C C . LEU A 1 101 ? -4.516 4.762 3.587 1.00 85.00 101 LEU A C 1
ATOM 766 O O . LEU A 1 101 ? -5.366 5.221 2.827 1.00 85.00 101 LEU A O 1
ATOM 770 N N . SER A 1 102 ? -3.412 4.166 3.148 1.00 79.69 102 SER A N 1
ATOM 771 C CA . SER A 1 102 ? -3.163 3.855 1.742 1.00 79.69 102 SER A CA 1
ATOM 772 C C . SER A 1 102 ? -3.138 2.345 1.545 1.00 79.69 102 SER A C 1
ATOM 774 O O . SER A 1 102 ? -2.445 1.628 2.270 1.00 79.69 102 SER A O 1
ATOM 776 N N . GLY A 1 103 ? -3.909 1.862 0.568 1.00 71.94 103 GLY A N 1
ATOM 777 C CA . GLY A 1 103 ? -3.905 0.451 0.159 1.00 71.94 103 GLY A CA 1
ATOM 778 C C . GLY A 1 103 ? -2.670 0.089 -0.670 1.00 71.94 103 GLY A C 1
ATOM 779 O O . GLY A 1 103 ? -2.368 -1.084 -0.881 1.00 71.94 103 GLY A O 1
ATOM 780 N N . LYS A 1 104 ? -1.930 1.101 -1.128 1.00 67.06 104 LYS A N 1
ATOM 781 C CA . LYS A 1 104 ? -0.654 0.951 -1.822 1.00 67.06 104 LYS A CA 1
ATOM 782 C C . LYS A 1 104 ? 0.487 1.122 -0.822 1.00 67.06 104 LYS A C 1
ATOM 784 O O . LYS A 1 104 ? 0.368 1.830 0.175 1.00 67.06 104 LYS A O 1
ATOM 789 N N . ILE A 1 105 ? 1.615 0.468 -1.095 1.00 62.25 105 ILE A N 1
ATOM 790 C CA . ILE A 1 105 ? 2.847 0.710 -0.340 1.00 62.25 105 ILE A CA 1
ATOM 791 C C . ILE A 1 105 ? 3.178 2.207 -0.446 1.00 62.25 105 ILE A C 1
ATOM 793 O O . ILE A 1 105 ? 3.301 2.739 -1.552 1.00 62.25 105 ILE A O 1
ATOM 797 N N . THR A 1 106 ? 3.306 2.890 0.696 1.00 62.34 106 THR A N 1
ATOM 798 C CA . THR A 1 106 ? 3.741 4.292 0.712 1.00 62.34 106 THR A CA 1
ATOM 799 C C . THR A 1 106 ? 5.195 4.384 0.270 1.00 62.34 106 THR A C 1
ATOM 801 O O . THR A 1 106 ? 5.988 3.475 0.497 1.00 62.34 106 THR A O 1
ATOM 804 N N . ALA A 1 107 ? 5.594 5.512 -0.322 1.00 62.84 107 ALA A N 1
ATOM 805 C CA . ALA A 1 107 ? 6.972 5.697 -0.780 1.00 62.84 107 ALA A CA 1
ATOM 806 C C . ALA A 1 107 ? 8.024 5.496 0.335 1.00 62.84 107 ALA A C 1
ATOM 808 O O . ALA A 1 107 ? 9.148 5.084 0.040 1.00 62.84 107 ALA A O 1
ATOM 809 N N . ALA A 1 108 ? 7.662 5.776 1.593 1.00 61.47 108 ALA A N 1
ATOM 810 C CA . ALA A 1 108 ? 8.494 5.516 2.765 1.00 61.47 108 ALA A CA 1
ATOM 811 C C . ALA A 1 108 ? 8.607 4.012 3.059 1.00 61.47 108 ALA A C 1
ATOM 813 O O . ALA A 1 108 ? 9.718 3.495 3.155 1.00 61.47 108 ALA A O 1
ATOM 814 N N . ALA A 1 109 ? 7.484 3.288 3.074 1.00 64.62 109 ALA A N 1
ATOM 815 C CA . ALA A 1 109 ? 7.473 1.840 3.255 1.00 64.62 109 ALA A CA 1
ATOM 816 C C . ALA A 1 109 ? 8.194 1.093 2.119 1.00 64.62 109 ALA A C 1
ATOM 818 O O . ALA A 1 109 ? 8.888 0.110 2.378 1.00 64.62 109 ALA A O 1
ATOM 819 N N . SER A 1 110 ? 8.104 1.575 0.872 1.00 69.19 110 SER A N 1
ATOM 820 C CA . SER A 1 110 ? 8.914 1.067 -0.244 1.00 69.19 110 SER A CA 1
ATOM 821 C C . SER A 1 110 ? 10.400 1.199 0.056 1.00 69.19 110 SER A C 1
ATOM 823 O O . SER A 1 110 ? 11.185 0.312 -0.259 1.00 69.19 110 SER A O 1
ATOM 825 N N . GLU A 1 111 ? 10.809 2.319 0.647 1.00 73.88 111 GLU A N 1
ATOM 826 C CA . GLU A 1 111 ? 12.209 2.577 0.948 1.00 73.88 111 GLU A CA 1
ATOM 827 C C . GLU A 1 111 ? 12.723 1.700 2.085 1.00 73.88 111 GLU A C 1
ATOM 829 O O . GLU A 1 111 ? 13.817 1.150 1.974 1.00 73.88 111 GLU A O 1
ATOM 834 N N . ASP A 1 112 ? 11.926 1.519 3.135 1.00 76.81 112 ASP A N 1
ATOM 835 C CA . ASP A 1 112 ? 12.250 0.600 4.222 1.00 76.81 112 ASP A CA 1
ATOM 836 C C . ASP A 1 112 ? 12.334 -0.845 3.719 1.00 76.81 112 ASP A C 1
ATOM 838 O O . ASP A 1 112 ? 13.304 -1.536 4.024 1.00 76.81 112 ASP A O 1
ATOM 842 N N . ALA A 1 113 ? 11.402 -1.277 2.863 1.00 74.62 113 ALA A N 1
ATOM 843 C CA . ALA A 1 113 ? 11.434 -2.600 2.244 1.00 74.62 113 ALA A CA 1
ATOM 844 C C . ALA A 1 113 ? 12.666 -2.798 1.343 1.00 74.62 113 ALA A C 1
ATOM 846 O O . ALA A 1 113 ? 13.318 -3.838 1.412 1.00 74.62 113 ALA A O 1
ATOM 847 N N . ILE A 1 114 ? 13.033 -1.796 0.535 1.00 81.75 114 ILE A N 1
ATOM 848 C CA . ILE A 1 114 ? 14.245 -1.842 -0.300 1.00 81.75 114 ILE A CA 1
ATOM 849 C C . ILE A 1 114 ? 15.505 -1.878 0.577 1.00 81.75 114 ILE A C 1
ATOM 851 O O . ILE A 1 114 ? 16.426 -2.645 0.293 1.00 81.75 114 ILE A O 1
ATOM 855 N N . ARG A 1 115 ? 15.563 -1.083 1.655 1.00 82.06 115 ARG A N 1
ATOM 856 C CA . ARG A 1 115 ? 16.697 -1.096 2.596 1.00 82.06 115 ARG A CA 1
ATOM 857 C C . ARG A 1 115 ? 16.812 -2.433 3.320 1.00 82.06 115 ARG A C 1
ATOM 859 O O . ARG A 1 115 ? 17.927 -2.931 3.480 1.00 82.06 115 ARG A O 1
ATOM 866 N N . GLU A 1 116 ? 15.692 -3.021 3.725 1.00 82.50 116 GLU A N 1
ATOM 867 C CA . GLU A 1 116 ? 15.664 -4.344 4.344 1.00 82.50 116 GLU A CA 1
ATOM 868 C C . GLU A 1 116 ? 16.161 -5.411 3.375 1.00 82.50 116 GLU A C 1
ATOM 870 O O . GLU A 1 116 ? 17.051 -6.186 3.724 1.00 82.50 116 GLU A O 1
ATOM 875 N N . ALA A 1 117 ? 15.648 -5.415 2.144 1.00 82.00 117 ALA A N 1
ATOM 876 C CA . ALA A 1 117 ? 16.063 -6.351 1.108 1.00 82.00 117 ALA A CA 1
ATOM 877 C C . ALA A 1 117 ? 17.563 -6.227 0.800 1.00 82.00 117 ALA A C 1
ATOM 879 O O . ALA A 1 117 ? 18.266 -7.231 0.722 1.00 82.00 117 ALA A O 1
ATOM 880 N N . HIS A 1 118 ? 18.089 -5.000 0.740 1.00 83.12 118 HIS A N 1
ATOM 881 C CA . HIS A 1 118 ? 19.522 -4.760 0.575 1.00 83.12 118 HIS A CA 1
ATOM 882 C C . HIS A 1 118 ? 20.347 -5.303 1.753 1.00 83.12 118 HIS A C 1
ATOM 884 O O . HIS A 1 118 ? 21.398 -5.905 1.544 1.00 83.12 118 HIS A O 1
ATOM 890 N N . ARG A 1 119 ? 19.890 -5.116 3.000 1.00 84.50 119 ARG A N 1
ATOM 891 C CA . ARG A 1 119 ? 20.597 -5.607 4.197 1.00 84.50 119 ARG A CA 1
ATOM 892 C C . ARG A 1 119 ? 20.572 -7.131 4.310 1.00 84.50 119 ARG A C 1
ATOM 894 O O . ARG A 1 119 ? 21.548 -7.726 4.753 1.00 84.50 119 ARG A O 1
ATOM 901 N N . SER A 1 120 ? 19.455 -7.741 3.939 1.00 83.75 120 SER A N 1
ATOM 902 C CA . SER A 1 120 ? 19.229 -9.187 4.010 1.00 83.75 120 SER A CA 1
ATOM 903 C C . SER A 1 120 ? 19.712 -9.941 2.767 1.00 83.75 120 SER A C 1
ATOM 905 O O . SER A 1 120 ? 19.745 -11.169 2.778 1.00 83.75 120 SER A O 1
ATOM 907 N N . GLY A 1 121 ? 20.107 -9.229 1.707 1.00 81.62 121 GLY A N 1
ATOM 908 C CA . GLY A 1 121 ? 20.495 -9.826 0.429 1.00 81.62 121 GLY A CA 1
ATOM 909 C C . GLY A 1 121 ? 19.329 -10.497 -0.302 1.00 81.62 121 GLY A C 1
ATOM 910 O O . GLY A 1 121 ? 19.556 -11.375 -1.133 1.00 81.62 121 GLY A O 1
ATOM 911 N N . ILE A 1 122 ? 18.088 -10.120 0.018 1.00 80.75 122 ILE A N 1
ATOM 912 C CA . ILE A 1 122 ? 16.892 -10.668 -0.620 1.00 80.75 122 ILE A CA 1
ATOM 913 C C . ILE A 1 122 ? 16.748 -10.034 -2.013 1.00 80.75 122 ILE A C 1
ATOM 915 O O . ILE A 1 122 ? 16.743 -8.804 -2.122 1.00 80.75 122 ILE A O 1
ATOM 919 N N . PRO A 1 123 ? 16.621 -10.834 -3.086 1.00 77.56 123 PRO 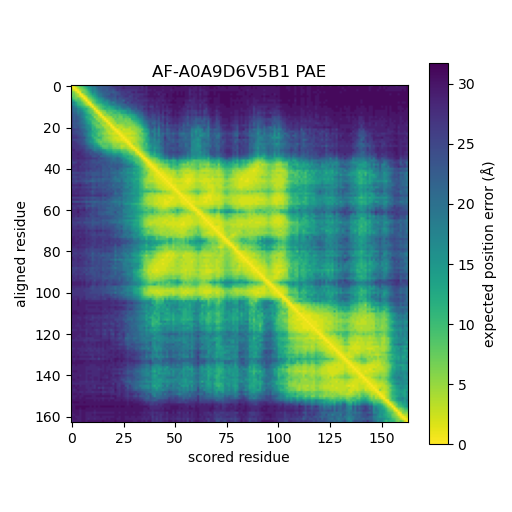A N 1
ATOM 920 C CA . PRO A 1 123 ? 16.362 -10.303 -4.417 1.00 77.56 123 PRO A CA 1
ATOM 921 C C . PRO A 1 123 ? 14.977 -9.645 -4.473 1.00 77.56 123 PRO A C 1
ATOM 923 O O . PRO A 1 123 ? 14.004 -10.177 -3.941 1.00 77.56 123 PRO A O 1
ATOM 926 N N . VAL A 1 124 ? 14.891 -8.490 -5.135 1.00 80.25 124 VAL A N 1
ATOM 927 C CA . VAL A 1 124 ? 13.645 -7.732 -5.315 1.00 80.25 124 VAL A CA 1
ATOM 928 C C . VAL A 1 124 ? 13.213 -7.749 -6.773 1.00 80.25 124 VAL A C 1
ATOM 930 O O . VAL A 1 124 ? 14.032 -7.582 -7.675 1.00 80.25 124 VAL A O 1
ATOM 933 N N . GLU A 1 125 ? 11.917 -7.924 -7.004 1.00 78.56 125 GLU A N 1
ATOM 934 C CA . GLU A 1 125 ? 11.344 -7.841 -8.344 1.00 78.56 125 GLU A CA 1
ATOM 935 C C . GLU A 1 125 ? 11.165 -6.378 -8.768 1.00 78.56 125 GLU A C 1
ATOM 937 O O . GLU A 1 125 ? 10.717 -5.525 -7.994 1.00 78.56 125 GLU A O 1
ATOM 942 N N . GLY A 1 126 ? 11.513 -6.085 -10.020 1.00 79.75 126 GLY A N 1
ATOM 943 C CA . GLY A 1 126 ? 11.377 -4.763 -10.617 1.00 79.75 126 GLY A CA 1
ATOM 944 C C . GLY A 1 126 ? 10.865 -4.856 -12.047 1.00 79.75 126 GLY A C 1
ATOM 945 O O . GLY A 1 126 ? 11.298 -5.713 -12.812 1.00 79.75 126 GLY A O 1
ATOM 946 N N . LEU A 1 127 ? 9.951 -3.961 -12.418 1.00 80.12 127 LEU A N 1
ATOM 947 C CA . LEU A 1 127 ? 9.413 -3.877 -13.776 1.00 80.12 127 LEU A CA 1
ATOM 948 C C . LEU A 1 127 ? 10.187 -2.838 -14.589 1.00 80.12 127 LEU A C 1
ATOM 950 O O . LEU A 1 127 ? 10.287 -1.687 -14.171 1.00 80.12 127 LEU A O 1
ATOM 954 N N . VAL A 1 128 ? 10.688 -3.198 -15.769 1.00 81.75 128 VAL A N 1
ATOM 955 C CA . VAL A 1 128 ? 11.307 -2.231 -16.688 1.00 81.75 128 VAL A CA 1
ATOM 956 C C . VAL A 1 128 ? 10.235 -1.276 -17.218 1.00 81.75 128 VAL A C 1
ATOM 958 O O . VAL A 1 128 ? 9.265 -1.703 -17.835 1.00 81.75 128 VAL A O 1
ATOM 961 N N . ILE A 1 129 ? 10.401 0.024 -16.960 1.00 85.62 129 ILE A N 1
ATOM 962 C CA . ILE A 1 129 ? 9.468 1.072 -17.411 1.00 85.62 129 ILE A CA 1
ATOM 963 C C . ILE A 1 129 ? 9.950 1.794 -18.673 1.00 85.62 129 ILE A C 1
ATOM 965 O O . ILE A 1 129 ? 9.162 2.476 -19.323 1.00 85.62 129 ILE A O 1
ATOM 969 N N . GLY A 1 130 ? 11.232 1.679 -19.024 1.00 82.69 130 GLY A N 1
ATOM 970 C CA . GLY A 1 130 ? 11.751 2.225 -20.276 1.00 82.69 130 GLY A CA 1
ATOM 971 C C . GLY A 1 130 ? 13.271 2.292 -20.342 1.00 82.69 130 GLY A C 1
ATOM 972 O O . GLY A 1 130 ? 13.963 2.200 -19.329 1.00 82.69 130 GLY A O 1
ATOM 973 N N . GLU A 1 131 ? 13.792 2.491 -21.547 1.00 85.19 131 GLU A N 1
ATOM 974 C CA . GLU A 1 131 ? 15.224 2.608 -21.819 1.00 85.19 131 GLU A CA 1
ATOM 975 C C . GLU A 1 131 ? 15.708 4.063 -21.672 1.00 85.19 131 GLU A C 1
ATOM 977 O O . GLU A 1 131 ? 15.023 5.016 -22.057 1.00 85.19 131 GLU A O 1
ATOM 982 N N . ARG A 1 132 ? 16.910 4.263 -21.120 1.00 84.06 132 ARG A N 1
ATOM 983 C CA . ARG A 1 132 ? 17.630 5.546 -21.152 1.00 84.06 132 ARG A CA 1
ATOM 984 C C . ARG A 1 132 ? 19.100 5.318 -21.508 1.00 84.06 132 ARG A C 1
ATOM 986 O O .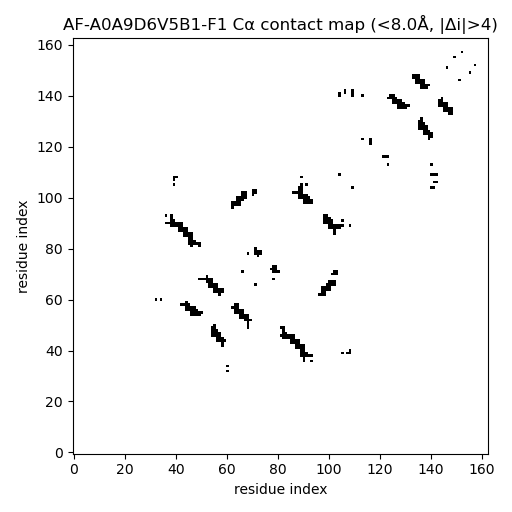 ARG A 1 132 ? 19.614 4.208 -21.466 1.00 84.06 132 ARG A O 1
ATOM 993 N N . LYS A 1 133 ? 19.820 6.391 -21.847 1.00 82.88 133 LYS A N 1
ATOM 994 C CA . LYS A 1 133 ? 21.245 6.297 -22.210 1.00 82.88 133 LYS A CA 1
ATOM 995 C C . LYS A 1 133 ? 22.054 5.652 -21.074 1.00 82.88 133 LYS A C 1
ATOM 997 O O . LYS A 1 133 ? 22.255 6.282 -20.040 1.00 82.88 133 LYS A O 1
ATOM 1002 N N . GLY A 1 134 ? 22.517 4.419 -21.294 1.00 80.94 134 GLY A N 1
ATOM 1003 C CA . GLY A 1 134 ? 23.346 3.655 -20.354 1.00 80.94 134 GLY A CA 1
ATOM 1004 C C . GLY A 1 134 ? 22.632 2.542 -19.575 1.00 80.94 134 GLY A C 1
ATOM 1005 O O . GLY A 1 134 ? 23.308 1.814 -18.849 1.00 80.94 134 GLY A O 1
ATOM 1006 N N . GLY A 1 135 ? 21.313 2.374 -19.718 1.00 86.25 135 GLY A N 1
ATOM 1007 C CA . GLY A 1 135 ? 20.579 1.282 -19.073 1.00 86.25 135 GLY A CA 1
ATOM 1008 C C . GLY A 1 135 ? 19.064 1.474 -19.079 1.00 86.25 135 GLY A C 1
ATOM 1009 O O . GLY A 1 135 ? 18.508 2.212 -19.889 1.00 86.25 135 GLY A O 1
ATOM 1010 N N . TYR A 1 136 ? 18.387 0.854 -18.124 1.00 84.50 136 TYR A N 1
ATOM 1011 C CA . TYR A 1 136 ? 16.935 0.845 -18.019 1.00 84.50 136 TYR A CA 1
ATOM 1012 C C . TYR A 1 136 ? 16.461 1.596 -16.783 1.00 84.50 136 TYR A C 1
ATOM 1014 O O . TYR A 1 136 ? 17.030 1.497 -15.697 1.00 84.50 136 TYR A O 1
ATOM 1022 N N . SER A 1 137 ? 15.378 2.347 -16.941 1.00 85.94 137 SER A N 1
ATOM 1023 C CA . SER A 1 137 ? 14.566 2.771 -15.809 1.00 85.94 137 SER A CA 1
ATOM 1024 C C . SER A 1 137 ? 13.687 1.594 -15.397 1.00 85.94 137 SER A C 1
ATOM 1026 O O . SER A 1 137 ? 12.961 1.042 -16.223 1.00 85.94 137 SER A O 1
ATOM 1028 N N . VAL A 1 138 ? 13.749 1.217 -14.127 1.00 85.19 138 VAL A N 1
ATOM 1029 C CA . VAL A 1 138 ? 12.985 0.110 -13.544 1.00 85.19 138 VAL A CA 1
ATOM 1030 C C . VAL A 1 138 ? 12.137 0.634 -12.390 1.00 85.19 138 VAL A C 1
ATOM 1032 O O . VAL A 1 138 ?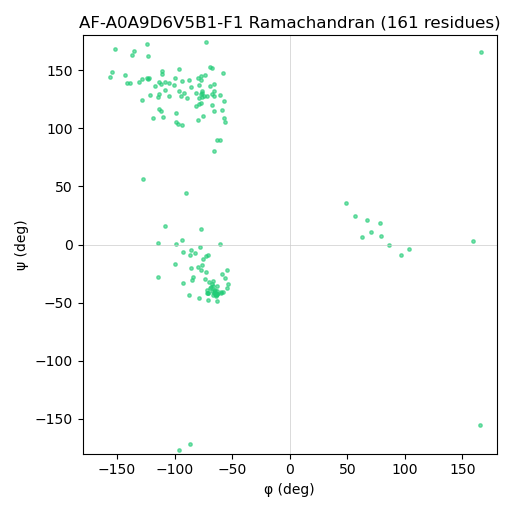 12.556 1.531 -11.667 1.00 85.19 138 VAL A O 1
ATOM 1035 N N . ASN A 1 139 ? 10.930 0.116 -12.218 1.00 82.19 139 ASN A N 1
ATOM 1036 C CA . ASN A 1 139 ? 10.083 0.381 -11.067 1.00 82.19 139 ASN A CA 1
ATOM 1037 C C . ASN A 1 139 ? 10.210 -0.784 -10.085 1.00 82.19 139 ASN A C 1
ATOM 1039 O O . ASN A 1 139 ? 9.778 -1.894 -10.390 1.00 82.19 139 ASN A O 1
ATOM 1043 N N . VAL A 1 140 ? 10.796 -0.525 -8.920 1.00 80.88 140 VAL A N 1
ATOM 1044 C CA . VAL A 1 140 ? 10.994 -1.495 -7.840 1.00 80.88 140 VAL A CA 1
ATOM 1045 C C . VAL A 1 140 ? 10.139 -1.053 -6.661 1.00 80.88 140 VAL A C 1
ATOM 1047 O O . VAL A 1 140 ? 10.343 0.034 -6.122 1.00 80.88 140 VAL A O 1
ATOM 1050 N N . LEU A 1 141 ? 9.156 -1.874 -6.279 1.00 75.69 141 LEU A N 1
ATOM 1051 C CA . LEU A 1 141 ? 8.242 -1.605 -5.157 1.00 75.69 141 LEU A CA 1
ATOM 1052 C C . LEU A 1 141 ? 7.608 -0.196 -5.179 1.00 75.69 141 LEU A C 1
ATOM 1054 O O . LEU A 1 141 ? 7.420 0.421 -4.136 1.00 75.69 141 LEU A O 1
ATOM 1058 N N . GLY A 1 142 ? 7.289 0.341 -6.363 1.00 70.69 142 GLY A N 1
ATOM 1059 C CA . GLY A 1 142 ? 6.677 1.669 -6.515 1.00 70.69 142 GLY A CA 1
ATOM 1060 C C . GLY A 1 142 ? 7.666 2.840 -6.572 1.00 70.69 142 GLY A C 1
ATOM 1061 O O . GLY A 1 142 ? 7.236 3.981 -6.744 1.00 70.69 142 GLY A O 1
ATOM 1062 N N . LYS A 1 143 ? 8.979 2.588 -6.470 1.00 75.56 143 LYS A N 1
ATOM 1063 C CA . LYS A 1 143 ? 10.028 3.586 -6.711 1.00 75.56 143 LYS A CA 1
ATOM 1064 C C . LYS A 1 143 ? 10.721 3.370 -8.049 1.00 75.56 143 LYS A C 1
ATOM 1066 O O . LYS A 1 143 ? 11.092 2.261 -8.422 1.00 75.56 143 LYS A O 1
ATOM 1071 N N . GLN A 1 144 ? 10.987 4.479 -8.730 1.0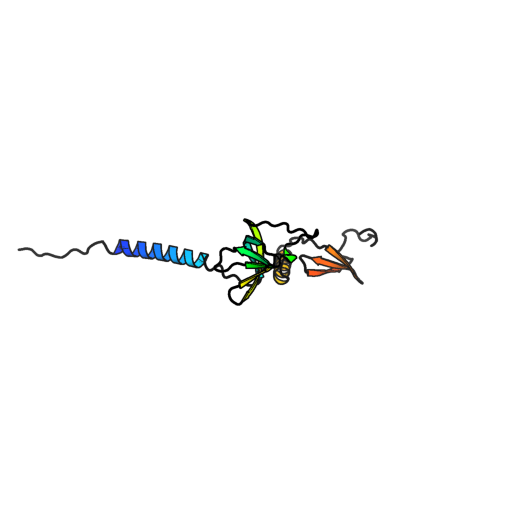0 80.06 144 GLN A N 1
ATOM 1072 C CA . GLN A 1 144 ? 11.797 4.484 -9.938 1.00 80.06 144 GLN A CA 1
ATOM 1073 C C . GLN A 1 144 ? 13.287 4.365 -9.583 1.00 80.06 144 GLN A C 1
ATOM 1075 O O . GLN A 1 144 ? 13.839 5.205 -8.874 1.00 80.06 144 GLN A O 1
ATOM 1080 N N . ALA A 1 145 ? 13.931 3.333 -10.110 1.00 84.50 145 ALA A N 1
ATOM 1081 C CA . ALA A 1 145 ? 15.352 3.051 -10.003 1.00 84.50 145 ALA A CA 1
ATOM 1082 C C . ALA A 1 145 ? 15.980 2.904 -11.400 1.00 84.50 145 ALA A C 1
ATOM 1084 O O . ALA A 1 145 ? 15.295 2.927 -12.427 1.00 84.50 145 ALA A O 1
ATOM 1085 N N . PHE A 1 146 ? 17.306 2.793 -11.440 1.00 86.56 146 PHE A N 1
ATOM 1086 C CA . PHE A 1 146 ? 18.080 2.651 -12.670 1.00 86.56 146 PHE A CA 1
ATOM 1087 C C . PHE A 1 146 ? 18.893 1.358 -12.629 1.00 86.56 146 PHE A C 1
ATOM 1089 O O . PHE A 1 146 ? 19.627 1.127 -11.670 1.00 86.56 146 PHE A O 1
ATOM 1096 N N . CYS A 1 147 ? 18.775 0.546 -13.677 1.00 83.62 147 CYS A N 1
ATOM 1097 C CA . CYS A 1 147 ? 19.553 -0.669 -13.876 1.00 83.62 147 CYS A CA 1
ATOM 1098 C C . CYS A 1 147 ? 20.508 -0.473 -15.070 1.00 83.62 147 CYS A C 1
ATOM 1100 O O . CYS A 1 147 ? 20.029 -0.289 -16.192 1.00 83.62 147 CYS A O 1
ATOM 1102 N N . PRO A 1 148 ? 21.839 -0.466 -14.874 1.00 86.38 148 PRO A N 1
ATOM 1103 C CA . PRO A 1 148 ? 22.790 -0.328 -15.973 1.00 86.38 148 PRO A CA 1
ATOM 1104 C C . PRO A 1 148 ? 22.812 -1.577 -16.864 1.00 86.38 148 PRO A C 1
ATOM 1106 O O . PRO A 1 148 ? 22.597 -2.693 -16.398 1.00 86.38 148 PRO A O 1
ATOM 1109 N N . TYR A 1 149 ? 23.169 -1.399 -18.140 1.00 82.62 149 TYR A N 1
ATOM 1110 C CA . TYR A 1 149 ? 23.267 -2.503 -19.108 1.00 82.62 149 TYR A CA 1
ATOM 1111 C C . TYR A 1 149 ? 24.166 -3.657 -18.655 1.00 82.62 149 TYR A C 1
ATOM 1113 O O . TYR A 1 149 ? 23.887 -4.811 -18.946 1.00 82.62 149 TYR A O 1
ATOM 1121 N N . SER A 1 150 ? 25.238 -3.363 -17.924 1.00 77.75 150 SER A N 1
ATOM 1122 C CA . SER A 1 150 ? 26.164 -4.383 -17.430 1.00 77.75 150 SER A CA 1
ATOM 1123 C C . SER A 1 150 ? 25.596 -5.260 -16.307 1.00 77.75 150 SER A C 1
ATOM 1125 O O . SER A 1 150 ? 26.255 -6.220 -15.923 1.00 77.75 150 SER A O 1
ATOM 1127 N N . GLN A 1 151 ? 24.427 -4.923 -15.751 1.00 74.56 151 GLN A N 1
ATOM 1128 C CA . GLN A 1 151 ? 23.794 -5.635 -14.634 1.00 74.56 151 GLN A CA 1
ATOM 1129 C C . GLN A 1 151 ? 22.467 -6.309 -15.014 1.00 74.56 151 GLN A C 1
ATOM 1131 O O . GLN A 1 151 ? 21.840 -6.905 -14.143 1.00 74.56 151 GLN A O 1
ATOM 1136 N N . ILE A 1 152 ? 22.028 -6.221 -16.278 1.00 70.44 152 ILE A N 1
ATOM 1137 C CA . ILE A 1 152 ? 20.750 -6.811 -16.708 1.00 70.44 152 ILE A CA 1
ATOM 1138 C C . ILE A 1 152 ? 20.855 -8.295 -17.066 1.00 70.44 152 ILE A C 1
ATOM 1140 O O . ILE A 1 152 ? 19.876 -9.019 -16.921 1.00 70.44 152 ILE A O 1
ATOM 1144 N N . ASP A 1 153 ? 22.026 -8.759 -17.503 1.00 64.81 153 ASP A N 1
ATOM 1145 C CA . ASP A 1 153 ? 22.198 -10.137 -17.951 1.00 64.81 153 ASP A CA 1
ATOM 1146 C C . ASP A 1 153 ? 23.570 -10.697 -17.545 1.00 64.81 153 ASP A C 1
ATOM 1148 O O . ASP A 1 153 ? 24.577 -9.986 -17.501 1.00 64.81 153 ASP A O 1
ATOM 1152 N N . LEU A 1 154 ? 23.597 -11.997 -17.252 1.00 58.66 154 LEU A N 1
ATOM 1153 C CA . LEU A 1 154 ? 24.808 -12.800 -17.089 1.00 58.66 154 LEU A CA 1
ATOM 1154 C C . LEU A 1 154 ? 25.436 -13.144 -18.453 1.00 58.66 154 LEU A C 1
ATOM 1156 O O . LEU A 1 154 ? 26.617 -13.494 -18.510 1.00 58.66 154 LEU A O 1
ATOM 1160 N N . GLN A 1 155 ? 24.685 -13.020 -19.554 1.00 48.72 155 GLN A N 1
ATOM 1161 C CA . GLN A 1 155 ? 25.202 -13.098 -20.919 1.00 48.72 155 GLN A CA 1
ATOM 1162 C C . GLN A 1 155 ? 25.467 -11.704 -21.502 1.00 48.72 155 GLN A C 1
ATOM 1164 O O . GLN A 1 155 ? 24.579 -10.996 -21.967 1.00 48.72 155 GLN A O 1
ATOM 1169 N N . SER A 1 156 ? 26.747 -11.330 -21.558 1.00 42.03 156 SER A N 1
ATOM 1170 C CA . SER A 1 156 ? 27.223 -10.215 -22.381 1.00 42.03 156 SER A CA 1
ATOM 1171 C C . SER A 1 156 ? 26.926 -10.489 -23.864 1.00 42.03 156 SER A C 1
ATOM 1173 O O . SER A 1 156 ? 27.753 -11.095 -24.547 1.00 42.03 156 SER A O 1
ATOM 1175 N N . GLY A 1 157 ? 25.762 -10.070 -24.376 1.00 50.94 157 GLY A N 1
ATOM 1176 C CA . GLY A 1 157 ? 25.470 -10.154 -25.815 1.00 50.94 157 GLY A CA 1
ATOM 1177 C C . GLY A 1 157 ? 24.011 -10.117 -26.285 1.00 50.94 157 GLY A C 1
ATOM 1178 O O . GLY A 1 157 ? 23.802 -10.244 -27.489 1.00 50.94 157 GLY A O 1
ATOM 1179 N N . GLY A 1 158 ? 23.013 -9.958 -25.410 1.00 48.59 158 GLY A N 1
ATOM 1180 C CA . GLY A 1 158 ? 21.602 -9.893 -25.820 1.00 48.59 158 GLY A CA 1
ATOM 1181 C C . GLY A 1 158 ? 21.238 -8.585 -26.536 1.00 48.59 158 GLY A C 1
ATOM 1182 O O . GLY A 1 158 ? 21.516 -7.495 -26.037 1.00 48.59 158 GLY A O 1
ATOM 1183 N N . ASN A 1 159 ? 20.625 -8.690 -27.718 1.00 56.06 159 ASN A N 1
ATOM 1184 C CA . ASN A 1 159 ? 20.121 -7.555 -28.492 1.00 56.06 159 ASN A CA 1
ATOM 1185 C C . ASN A 1 159 ? 18.958 -6.884 -27.725 1.00 56.06 159 ASN A C 1
ATOM 1187 O O . ASN A 1 159 ? 18.041 -7.595 -27.319 1.00 56.06 159 ASN A O 1
ATOM 1191 N N . PRO A 1 160 ? 18.924 -5.547 -27.558 1.00 58.16 160 PRO A N 1
ATOM 1192 C CA . PRO A 1 160 ? 17.848 -4.834 -26.847 1.00 58.16 160 PRO A CA 1
ATOM 1193 C C . PRO A 1 160 ? 16.432 -4.989 -27.441 1.00 58.16 160 PRO A C 1
ATOM 1195 O O . PRO A 1 160 ? 15.494 -4.406 -26.915 1.00 58.16 160 PRO A O 1
ATOM 1198 N N . ALA A 1 161 ? 16.266 -5.742 -28.532 1.00 61.59 161 ALA A N 1
ATOM 1199 C CA . ALA A 1 161 ? 14.977 -6.048 -29.152 1.00 61.59 161 ALA A CA 1
ATOM 1200 C C . ALA A 1 161 ? 14.326 -7.360 -28.656 1.00 61.59 161 ALA A C 1
ATOM 1202 O O . ALA A 1 161 ? 13.206 -7.654 -29.067 1.00 61.59 161 ALA A O 1
ATOM 1203 N N . ASP A 1 162 ? 15.016 -8.151 -27.826 1.00 57.28 162 ASP A N 1
ATOM 1204 C CA . ASP A 1 162 ? 14.519 -9.437 -27.300 1.00 57.28 162 ASP A CA 1
ATOM 1205 C C . ASP A 1 162 ? 13.823 -9.327 -25.921 1.00 57.28 162 ASP A C 1
ATOM 1207 O O . ASP A 1 162 ? 13.427 -10.347 -25.356 1.00 57.28 162 ASP A O 1
ATOM 1211 N N . TYR A 1 163 ? 13.656 -8.112 -25.379 1.00 51.66 163 TYR A N 1
ATOM 1212 C CA . TYR A 1 163 ? 13.034 -7.825 -24.074 1.00 51.66 163 TYR A CA 1
ATOM 1213 C C . TYR A 1 163 ? 11.916 -6.785 -24.198 1.00 51.66 163 TYR A C 1
ATOM 1215 O O . TYR A 1 163 ? 10.901 -6.928 -23.476 1.00 51.66 163 TYR A O 1
#

Organism: NCBI:txid2358

Mean predicted aligned error: 16.83 Å

Solvent-accessible surface area (backbone atoms only — not comparable to full-atom values): 9857 Å² total; per-residue (Å²): 136,89,84,85,78,87,76,85,73,83,72,64,67,68,59,50,57,54,49,52,53,50,49,52,54,49,51,53,52,50,58,65,70,59,67,72,86,47,72,57,38,82,44,63,25,33,26,71,41,78,58,93,60,43,27,35,24,43,53,90,60,100,49,55,28,40,24,55,42,80,54,52,36,45,100,85,70,46,69,83,72,54,74,70,39,78,47,66,32,22,30,72,42,79,56,97,83,40,31,37,31,32,62,49,79,44,77,64,42,31,48,53,52,50,52,48,27,64,74,70,68,50,87,77,77,61,48,80,76,45,82,48,100,72,28,32,36,24,37,41,69,88,40,85,45,76,46,46,60,85,75,76,50,95,63,92,78,76,62,90,85,83,119

Sequence (163 aa):
MLDNQPGETPDSKLKEDEQEDFSTLFEASQNLQDTRIQRDSKIEGTVVSIGSEWVFVDIGGKTEGAIAREELLDKAGELAIKVGDAISAYVVSTKAGEILLSGKITAAASEDAIREAHRSGIPVEGLVIGERKGGYSVNVLGKQAFCPYSQIDLQSGGNPADY

Foldseek 3Di:
DDDDDDDDDPPPPVVVVVVVVVVVVVVVVVVVQPPPQDAFDKAKFFFADDDPFWTWTHRVHPAIEIEGQQQQQDPVRDRPDDHGDMAIWGFHDCPPRYTYTGSARDPVNQVVVVVVCVVVVPDFDWAFPADDVQFTFIQTSNDTDTDGPVRPDPDPPDDPVVD

Nearest PDB structures (foldseek):
  9gut-assembly1_B  TM=6.651E-01  e=4.681E-10  Escherichia coli K-12
  9gux-assembly1_B  TM=6.581E-01  e=2.565E-10  Escherichia coli K-12
  8peg-assembly1_Z  TM=6.409E-01  e=7.133E-10  Escherichia coli
  9guu-assembly1_B  TM=6.862E-01  e=3.023E-09  Escherichia coli K-12
  9guv-assembly1_B  TM=6.401E-01  e=7.917E-09  Escherichia coli K-12

Radius of gyration: 28.07 Å; Cα contacts (8 Å, |Δi|>4): 225; chains: 1; bounding box: 46×29×115 Å

pLDDT: mean 72.64, std 13.5, range [41.53, 90.75]

InterPro domains:
  IPR003029 S1 domain [PF00575] (39-94)
  IPR003029 S1 domain [PS50126] (40-104)
  IPR003029 S1 domain [SM00316] (38-104)
  IPR012340 Nucleic acid-binding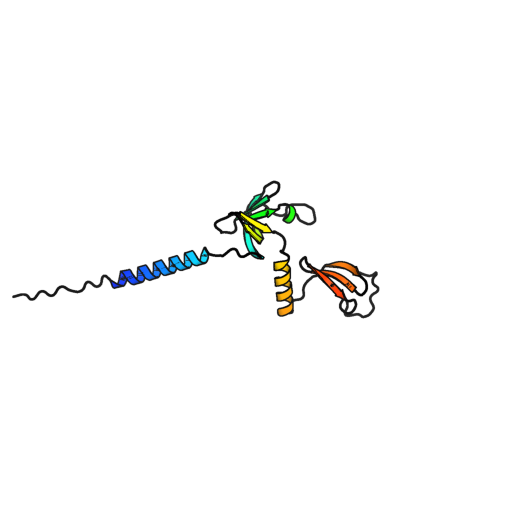, OB-fold [G3DSA:2.40.50.140] (25-117)
  IPR012340 Nucleic acid-binding, OB-fold [SSF50249] (31-128)
  IPR035104 Ribosomal protein S1-like [PR00681] (40-58)
  IPR035104 Ribosomal protein S1-like [PR00681] (58-72)
  IPR035104 Ribosomal protein S1-like [PR00681] (124-140)
  IPR035104 Ribosomal protein S1-like [PR00681] (142-159)

Secondary structure (DSSP, 8-state):
----PPP--TTSHHHHHHHHHHHHHHHHHHHHH-----TT-EEEEEEEEE-SSEEEEE-SSSS-EEEEGGGSB-TTS-B---TT-EEEEEEEEEETTEEEEESSPPHHHHHHHHHHHHHHT----EEEEEEETTEEEEEETTEEEEEEGGGS-SSTT--TT--